Protein AF-A0A3Q0EI19-F1 (afdb_monomer_lite)

Radius of gyration: 18.96 Å; chains: 1; bounding box: 52×61×50 Å

Sequence (166 aa):
MYGWNWVEHGTPNRDVTLVGSPSPSFEDNQLFFIGSNGKVYLRYKDKKSWKWKDCGFPHVGNKLVEAHSKGGFQEEKVDCTDKDSASYLKKGQTNFADLNIRCDSKVASTRPIQFSKGSVIFQLRDGRLAEMQLIEKREWVWSQIIGTPASLCSENYWSTEPYKLS

Secondary structure (DSSP, 8-state):
---PPP-----SSTT--EESPPPPPBTTTEEEEEETTS-EEEEEEETTEEEEEEEES---------------------B-B---S---------SSGGGSTT---SBPSSPPEEEETTEEEEEBTTS-EEEEEEETTTEEEEEEEE--TT-S--S-S---PPP---

Organism: Vigna radiata var. radiata (NCBI:txid3916)

pLDDT: mean 71.45, std 21.64, range [29.45, 94.31]

Structure (mmCIF, N/CA/C/O backbone):
data_AF-A0A3Q0EI19-F1
#
_entry.id   AF-A0A3Q0EI19-F1
#
loop_
_atom_site.group_PDB
_atom_site.id
_atom_site.type_symbol
_atom_site.label_atom_id
_atom_site.label_alt_id
_atom_site.label_comp_id
_atom_site.label_asym_id
_atom_site.label_entity_id
_atom_site.label_seq_id
_atom_site.pdbx_PDB_ins_code
_atom_site.Cartn_x
_atom_site.Cartn_y
_atom_site.Cartn_z
_atom_site.occupancy
_atom_site.B_iso_or_equiv
_atom_site.auth_seq_id
_atom_site.auth_comp_id
_atom_site.auth_asym_id
_atom_site.auth_atom_id
_atom_site.pdbx_PDB_model_num
ATOM 1 N N . MET A 1 1 ? -10.897 -26.293 23.875 1.00 50.44 1 MET A N 1
ATOM 2 C CA . MET A 1 1 ? -9.905 -25.798 22.896 1.00 50.44 1 MET A CA 1
ATOM 3 C C . MET A 1 1 ? -10.467 -24.544 22.257 1.00 50.44 1 MET A C 1
ATOM 5 O O . MET A 1 1 ? -11.469 -24.641 21.564 1.00 50.44 1 MET A O 1
ATOM 9 N N . TYR A 1 2 ? -9.879 -23.380 22.527 1.00 74.75 2 TYR A N 1
ATOM 10 C CA . TYR A 1 2 ? -10.168 -22.168 21.759 1.00 74.75 2 TYR A CA 1
ATOM 11 C C . TYR A 1 2 ? -9.202 -22.153 20.573 1.00 74.75 2 TYR A C 1
ATOM 13 O O . TYR A 1 2 ? -7.990 -22.131 20.773 1.00 74.75 2 TYR A O 1
ATOM 21 N N . GLY A 1 3 ? -9.736 -22.291 19.360 1.00 84.94 3 GLY A N 1
ATOM 22 C CA . GLY A 1 3 ? -8.971 -22.289 18.114 1.00 84.94 3 GLY A CA 1
ATOM 23 C C . GLY A 1 3 ? -9.163 -20.987 17.342 1.00 84.94 3 GLY A C 1
ATOM 24 O O . GLY A 1 3 ? -10.126 -20.254 17.569 1.00 84.94 3 GLY A O 1
ATOM 25 N N . TRP A 1 4 ? -8.250 -20.710 16.415 1.00 87.19 4 TRP A N 1
ATOM 26 C CA . TRP A 1 4 ? -8.406 -19.615 15.463 1.00 87.19 4 TRP A CA 1
ATOM 27 C C . TRP A 1 4 ? -9.390 -20.018 14.367 1.00 87.19 4 TRP A C 1
ATOM 29 O O . TRP A 1 4 ? -9.228 -21.067 13.746 1.00 87.19 4 TRP A O 1
ATOM 39 N N . ASN A 1 5 ? -10.391 -19.173 14.120 1.00 86.00 5 ASN A N 1
ATOM 40 C CA . ASN A 1 5 ? -11.290 -19.315 12.981 1.00 86.00 5 ASN A CA 1
ATOM 41 C C . ASN A 1 5 ? -10.907 -18.290 11.919 1.00 86.00 5 ASN A C 1
ATOM 43 O O . ASN A 1 5 ? -10.835 -17.093 12.202 1.00 86.00 5 ASN A O 1
ATOM 47 N N . TRP A 1 6 ? -10.679 -18.767 10.700 1.00 84.44 6 TRP A N 1
ATOM 48 C CA . TRP A 1 6 ? -10.496 -17.901 9.545 1.00 84.44 6 TRP A CA 1
ATOM 49 C C . TRP A 1 6 ? -11.854 -17.388 9.076 1.00 84.44 6 TRP A C 1
ATOM 51 O O . TRP A 1 6 ? -12.809 -18.154 8.965 1.00 84.44 6 TRP A O 1
ATOM 61 N N . VAL A 1 7 ? -11.933 -16.088 8.808 1.00 81.56 7 VAL A N 1
ATOM 62 C CA . VAL A 1 7 ? -13.140 -15.434 8.302 1.00 81.56 7 VAL A CA 1
ATOM 63 C C . VAL A 1 7 ? -12.803 -14.778 6.973 1.00 81.56 7 VAL A C 1
ATOM 65 O O . VAL A 1 7 ? -11.828 -14.034 6.866 1.00 81.56 7 VAL A O 1
ATOM 68 N N . GLU A 1 8 ? -13.605 -15.059 5.950 1.00 82.75 8 GLU A N 1
ATOM 69 C CA . GLU A 1 8 ? -13.472 -14.406 4.655 1.00 82.75 8 GLU A CA 1
ATOM 70 C C . GLU A 1 8 ? -13.957 -12.951 4.751 1.00 82.75 8 GLU A C 1
ATOM 72 O O . GLU A 1 8 ? -15.084 -12.674 5.159 1.00 82.75 8 GLU A O 1
ATOM 77 N N . HIS A 1 9 ? -13.094 -12.004 4.378 1.00 77.06 9 HIS A N 1
ATOM 78 C CA . HIS A 1 9 ? -13.369 -10.563 4.470 1.00 77.06 9 HIS A CA 1
ATOM 79 C C . HIS A 1 9 ? -13.664 -9.895 3.112 1.00 77.06 9 HIS A C 1
ATOM 81 O O . HIS A 1 9 ? -13.745 -8.658 3.045 1.00 77.06 9 HIS A O 1
ATOM 87 N N . GLY A 1 10 ? -13.851 -10.710 2.066 1.00 82.94 10 GLY A N 1
ATOM 88 C CA . GLY A 1 10 ? -14.165 -10.305 0.694 1.00 82.94 10 GLY A CA 1
ATOM 89 C C . GLY A 1 10 ? -13.010 -9.626 -0.048 1.00 82.94 10 GLY A C 1
ATOM 90 O O . GLY A 1 10 ? -11.896 -9.513 0.464 1.00 82.94 10 GLY A O 1
ATOM 91 N N . THR A 1 11 ? -13.304 -9.131 -1.250 1.00 84.50 11 THR A N 1
ATOM 92 C CA . THR A 1 11 ? -12.387 -8.360 -2.103 1.00 84.50 11 THR A CA 1
ATOM 93 C C . THR A 1 11 ? -12.963 -6.967 -2.382 1.00 84.50 11 THR A C 1
ATOM 95 O O . THR A 1 11 ? -14.178 -6.781 -2.290 1.00 84.50 11 THR A O 1
ATOM 98 N N . PRO A 1 12 ? -12.128 -5.966 -2.716 1.00 85.12 12 PRO A N 1
ATOM 99 C CA . PRO A 1 12 ? -12.616 -4.624 -3.038 1.00 85.12 12 PRO A CA 1
ATOM 100 C C . PRO A 1 12 ? -13.400 -4.561 -4.357 1.00 85.12 12 PRO A C 1
ATOM 102 O O . PRO A 1 12 ? -14.239 -3.686 -4.536 1.00 85.12 12 PRO A O 1
ATOM 105 N N . ASN A 1 13 ? -13.123 -5.467 -5.297 1.00 83.12 13 ASN A N 1
ATOM 106 C CA . ASN A 1 13 ? -13.842 -5.609 -6.560 1.00 83.12 13 ASN A CA 1
ATOM 107 C C . ASN A 1 13 ? -13.796 -7.089 -6.988 1.00 83.12 13 ASN A C 1
ATOM 109 O O . ASN A 1 13 ? -12.819 -7.783 -6.696 1.00 83.12 13 ASN A O 1
ATOM 113 N N . ARG A 1 14 ? -14.843 -7.581 -7.664 1.00 82.38 14 ARG A N 1
ATOM 114 C CA . ARG A 1 14 ? -14.948 -8.976 -8.126 1.00 82.38 14 ARG A CA 1
ATOM 115 C C . ARG A 1 14 ? -13.848 -9.365 -9.118 1.00 82.38 14 ARG A C 1
ATOM 117 O O . ARG A 1 14 ? -13.370 -10.490 -9.052 1.00 82.38 14 ARG A O 1
ATOM 124 N N . ASP A 1 15 ? -13.403 -8.432 -9.957 1.00 88.50 15 ASP A N 1
ATOM 125 C CA . ASP A 1 15 ? -12.412 -8.700 -11.013 1.00 88.50 15 ASP A CA 1
ATOM 126 C C . ASP A 1 15 ? -10.970 -8.361 -10.590 1.00 88.50 15 ASP A C 1
ATOM 128 O O . ASP A 1 15 ? -10.053 -8.323 -11.413 1.00 88.50 15 ASP A O 1
ATOM 132 N N . VAL A 1 16 ? -10.752 -8.075 -9.301 1.00 88.25 16 VAL A N 1
ATOM 133 C CA . VAL A 1 16 ? -9.454 -7.648 -8.770 1.00 88.25 16 VAL A CA 1
ATOM 134 C C . VAL A 1 16 ? -8.989 -8.608 -7.688 1.00 88.25 16 VAL A C 1
ATOM 136 O O . VAL A 1 16 ? -9.605 -8.732 -6.630 1.00 88.25 16 VAL A O 1
ATOM 139 N N . THR A 1 17 ? -7.841 -9.236 -7.926 1.00 91.25 17 THR A N 1
ATOM 140 C CA . THR A 1 17 ? -7.122 -9.996 -6.903 1.00 91.25 17 THR A CA 1
ATOM 141 C C . THR A 1 17 ? -6.176 -9.073 -6.149 1.00 91.25 17 THR A C 1
ATOM 143 O O . THR A 1 17 ? -5.582 -8.163 -6.730 1.00 91.25 17 THR A O 1
ATOM 146 N N . LEU A 1 18 ? -6.043 -9.283 -4.841 1.00 91.44 18 LEU A N 1
ATOM 147 C CA . LEU A 1 18 ? -5.064 -8.560 -4.033 1.00 91.44 18 LEU A CA 1
ATOM 148 C C . LEU A 1 18 ? -3.683 -9.172 -4.277 1.00 91.44 18 LEU A C 1
ATOM 150 O O . LEU A 1 18 ? -3.529 -10.392 -4.237 1.00 91.44 18 LEU A O 1
ATOM 154 N N . VAL A 1 19 ? -2.695 -8.328 -4.552 1.00 91.62 19 VAL A N 1
ATOM 155 C CA . VAL A 1 19 ? -1.322 -8.728 -4.858 1.00 91.62 19 VAL A CA 1
ATOM 156 C C . VAL A 1 19 ? -0.359 -8.143 -3.834 1.00 91.62 19 VAL A C 1
ATOM 158 O O . VAL A 1 19 ? -0.504 -7.001 -3.396 1.00 91.62 19 VAL A O 1
ATOM 161 N N . GLY A 1 20 ? 0.647 -8.935 -3.472 1.00 85.81 20 GLY A N 1
ATOM 162 C CA . GLY A 1 20 ? 1.623 -8.563 -2.454 1.00 85.81 20 GLY A CA 1
ATOM 163 C C . GLY A 1 20 ? 1.074 -8.634 -1.027 1.00 85.81 20 GLY A C 1
ATOM 164 O O . GLY A 1 20 ? -0.060 -9.042 -0.773 1.00 85.81 20 GLY A O 1
ATOM 165 N N . SER A 1 21 ? 1.924 -8.261 -0.076 1.00 88.44 21 SER A N 1
ATOM 166 C CA . SER A 1 21 ? 1.563 -8.241 1.341 1.00 88.44 21 SER A CA 1
ATOM 167 C C . SER A 1 21 ? 0.800 -6.961 1.697 1.00 88.44 21 SER A C 1
ATOM 169 O O . SER A 1 21 ? 1.130 -5.897 1.163 1.00 88.44 21 SER A O 1
ATOM 171 N N . PRO A 1 22 ? -0.155 -7.017 2.644 1.00 88.94 22 PRO A N 1
ATOM 172 C CA . PRO A 1 22 ? -0.804 -5.816 3.152 1.00 88.94 22 PRO A CA 1
ATOM 173 C C . PRO A 1 22 ? 0.192 -4.862 3.818 1.00 88.94 22 PRO A C 1
ATOM 175 O O . PRO A 1 22 ? 1.272 -5.254 4.292 1.00 88.94 22 PRO A O 1
ATOM 178 N N . SER A 1 23 ? -0.204 -3.595 3.911 1.00 89.06 23 SER A N 1
ATOM 179 C CA . SER A 1 23 ? 0.486 -2.639 4.774 1.00 89.06 23 SER A CA 1
ATOM 180 C C . SER A 1 23 ? 0.420 -3.073 6.246 1.00 89.06 23 SER A C 1
ATOM 182 O O . SER A 1 23 ? -0.436 -3.875 6.629 1.00 89.06 23 SER A O 1
ATOM 184 N N . PRO A 1 24 ? 1.283 -2.520 7.113 1.00 88.12 24 PRO A N 1
ATOM 185 C CA . PRO A 1 24 ? 0.982 -2.456 8.541 1.00 88.12 24 PRO A CA 1
ATOM 186 C C . PRO A 1 24 ? -0.407 -1.845 8.795 1.00 88.12 24 PRO A C 1
ATOM 188 O O . PRO A 1 24 ? -0.922 -1.097 7.956 1.00 88.12 24 PRO A O 1
ATOM 191 N N . SER A 1 25 ? -1.012 -2.162 9.940 1.00 88.44 25 SER A N 1
ATOM 192 C CA . SER A 1 25 ? -2.292 -1.569 10.322 1.00 88.44 25 SER A CA 1
ATOM 193 C C . SER A 1 25 ? -2.124 -0.118 10.757 1.00 88.44 25 SER A C 1
ATOM 195 O O . SER A 1 25 ? -1.289 0.192 11.605 1.00 88.44 25 SER A O 1
ATOM 197 N N . PHE A 1 26 ? -2.976 0.756 10.233 1.00 86.06 26 PHE A N 1
ATOM 198 C CA . PHE A 1 26 ? -3.112 2.138 10.679 1.00 86.06 26 PHE A CA 1
ATOM 199 C C . PHE A 1 26 ? -4.312 2.250 11.622 1.00 86.06 26 PHE A C 1
ATOM 201 O O . PHE A 1 26 ? -5.387 1.713 11.343 1.00 86.06 26 PHE A O 1
ATOM 208 N N . GLU A 1 27 ? -4.114 2.921 12.761 1.00 84.06 27 GLU A N 1
ATOM 209 C CA . GLU A 1 27 ? -5.134 3.103 13.812 1.00 84.06 27 GLU A CA 1
ATOM 210 C C . GLU A 1 27 ? -5.856 1.799 14.221 1.00 84.06 27 GLU A C 1
ATOM 212 O O . GLU A 1 27 ? -7.051 1.812 14.525 1.00 84.06 27 GLU A O 1
ATOM 217 N N . ASP A 1 28 ? -5.151 0.662 14.144 1.00 82.88 28 ASP A N 1
ATOM 218 C CA . ASP A 1 28 ? -5.637 -0.698 14.431 1.00 82.88 28 ASP A CA 1
ATOM 219 C C . ASP A 1 28 ? -6.915 -1.117 13.683 1.00 82.88 28 ASP A C 1
ATOM 221 O O . ASP A 1 28 ? -7.594 -2.078 14.054 1.00 82.88 28 ASP A O 1
ATOM 225 N N . ASN A 1 29 ? -7.270 -0.401 12.614 1.00 88.75 29 ASN A N 1
ATOM 226 C CA . ASN A 1 29 ? -8.510 -0.650 11.887 1.00 88.75 29 ASN A CA 1
ATOM 227 C C . ASN A 1 29 ? -8.429 -0.420 10.378 1.00 88.75 29 ASN A C 1
ATOM 229 O O . ASN A 1 29 ? -9.426 -0.645 9.697 1.00 88.75 29 ASN A O 1
ATOM 233 N N . GLN A 1 30 ? -7.274 -0.001 9.861 1.00 91.50 30 GLN A N 1
ATOM 234 C CA . GLN A 1 30 ? -7.077 0.354 8.460 1.00 91.50 30 GLN A CA 1
ATOM 235 C C . GLN A 1 30 ? -5.886 -0.407 7.871 1.00 91.50 30 GLN A C 1
ATOM 237 O O . GLN A 1 30 ? -4.834 -0.492 8.498 1.00 91.50 30 GLN A O 1
ATOM 242 N N . LEU A 1 31 ? -6.038 -0.955 6.669 1.00 92.12 31 LEU A N 1
ATOM 243 C CA . LEU A 1 31 ? -5.000 -1.691 5.946 1.00 92.12 31 LEU A CA 1
ATOM 244 C C . LEU A 1 31 ? -5.042 -1.317 4.467 1.00 92.12 31 LEU A C 1
ATOM 246 O O . LEU A 1 31 ? -6.115 -1.296 3.862 1.00 92.12 31 LEU A O 1
ATOM 250 N N . PHE A 1 32 ? -3.877 -1.100 3.868 1.00 93.75 32 PHE A N 1
ATOM 251 C CA . PHE A 1 32 ? -3.745 -0.901 2.431 1.00 93.75 32 PHE A CA 1
ATOM 252 C C . PHE A 1 32 ? -3.388 -2.194 1.721 1.00 93.75 32 PHE A C 1
ATOM 254 O O . PHE A 1 32 ? -2.539 -2.967 2.171 1.00 93.75 32 PHE A O 1
ATOM 261 N N . PHE A 1 33 ? -4.017 -2.373 0.567 1.00 93.62 33 PHE A N 1
ATOM 262 C CA . PHE A 1 33 ? -3.780 -3.467 -0.354 1.00 93.62 33 PHE A CA 1
ATOM 263 C C . PHE A 1 33 ? -3.583 -2.928 -1.764 1.00 93.62 33 PHE A C 1
ATOM 265 O O . PHE A 1 33 ? -4.104 -1.872 -2.119 1.00 93.62 33 PHE A O 1
ATOM 272 N N . ILE A 1 34 ? -2.861 -3.688 -2.579 1.00 94.31 34 ILE A N 1
ATOM 273 C CA . ILE A 1 34 ? -2.670 -3.386 -3.995 1.00 94.31 34 ILE A CA 1
ATOM 274 C C . ILE A 1 34 ? -3.449 -4.421 -4.791 1.00 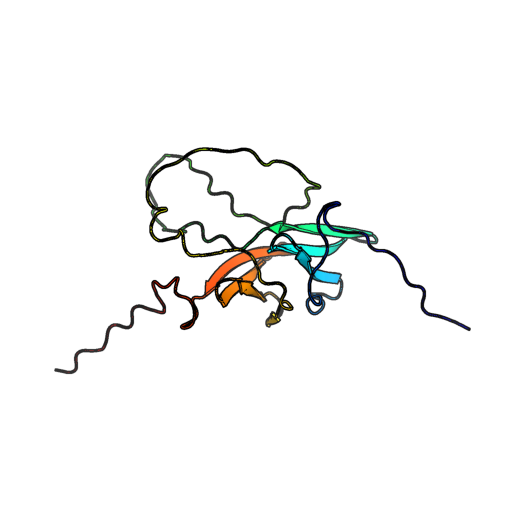94.31 34 ILE A C 1
ATOM 276 O O . ILE A 1 34 ? -3.373 -5.613 -4.508 1.00 94.31 34 ILE A O 1
ATOM 280 N N . GLY A 1 35 ? -4.235 -3.971 -5.762 1.00 93.31 35 GLY A N 1
ATOM 281 C CA . GLY A 1 35 ? -4.914 -4.872 -6.686 1.00 93.31 35 GLY A CA 1
ATOM 282 C C . GLY A 1 35 ? -4.024 -5.276 -7.853 1.00 93.31 35 GLY A C 1
ATOM 283 O O . GLY A 1 35 ? -3.104 -4.555 -8.236 1.00 93.31 35 GLY A O 1
ATOM 284 N N . SER A 1 36 ? -4.356 -6.386 -8.504 1.00 92.25 36 SER A N 1
ATOM 285 C CA . SER A 1 36 ? -3.734 -6.830 -9.759 1.00 92.25 36 SER A CA 1
ATOM 286 C C . SER A 1 36 ? -3.787 -5.774 -10.873 1.00 92.25 36 SER A C 1
ATOM 288 O O . SER A 1 36 ? -2.926 -5.744 -11.754 1.00 92.25 36 SER A O 1
ATOM 290 N N . ASN A 1 37 ? -4.751 -4.852 -10.801 1.00 90.44 37 ASN A N 1
ATOM 291 C CA . ASN A 1 37 ? -4.880 -3.706 -11.698 1.00 90.44 37 ASN A CA 1
ATOM 292 C C . ASN A 1 37 ? -3.949 -2.518 -11.372 1.00 90.44 37 ASN A C 1
ATOM 294 O O . ASN A 1 37 ? -3.955 -1.533 -12.109 1.00 90.44 37 ASN A O 1
ATOM 298 N N . GLY A 1 38 ? -3.140 -2.606 -10.311 1.00 90.50 38 GLY A N 1
ATOM 299 C CA . GLY A 1 38 ? -2.190 -1.569 -9.897 1.00 90.50 38 GLY A CA 1
ATOM 300 C C . GLY A 1 38 ? -2.811 -0.399 -9.128 1.00 90.50 38 GLY A C 1
ATOM 301 O O . GLY A 1 38 ? -2.139 0.612 -8.934 1.00 90.50 38 GLY A O 1
ATOM 302 N N . LYS A 1 39 ? -4.077 -0.514 -8.708 1.00 92.69 39 LYS A N 1
ATOM 303 C CA . LYS A 1 39 ? -4.734 0.448 -7.813 1.00 92.69 39 LYS A CA 1
ATOM 304 C C . LYS A 1 39 ? -4.504 0.092 -6.347 1.00 92.69 39 LYS A C 1
ATOM 306 O O . LYS A 1 39 ? -4.322 -1.080 -6.007 1.00 92.69 39 LYS A O 1
ATOM 311 N N . VAL A 1 40 ? -4.585 1.100 -5.489 1.00 93.50 40 VAL A N 1
ATOM 312 C CA . VAL A 1 40 ? -4.593 0.963 -4.035 1.00 93.50 40 VAL A CA 1
ATOM 313 C C . VAL A 1 40 ? -6.023 0.862 -3.535 1.00 93.50 40 VAL A C 1
ATOM 315 O O . VAL A 1 40 ? -6.897 1.626 -3.939 1.00 93.50 40 VAL A O 1
ATOM 318 N N . TYR A 1 41 ? -6.238 -0.062 -2.608 1.00 93.81 41 TYR A N 1
ATOM 319 C CA . TYR A 1 41 ? -7.497 -0.235 -1.904 1.00 93.81 41 TYR A CA 1
ATOM 320 C C . TYR A 1 41 ? -7.269 -0.132 -0.406 1.00 93.81 41 TYR A C 1
ATOM 322 O O . TYR A 1 41 ? -6.316 -0.698 0.135 1.00 93.81 41 TYR A O 1
ATOM 330 N N . LEU A 1 42 ? -8.179 0.559 0.268 1.00 93.31 42 LEU A N 1
ATOM 331 C CA . LEU A 1 42 ? -8.198 0.679 1.716 1.00 93.31 42 LEU A CA 1
ATOM 332 C C . LEU A 1 42 ? -9.254 -0.266 2.288 1.00 93.31 42 LEU A C 1
ATOM 334 O O . LEU A 1 42 ? -10.447 -0.139 2.014 1.00 93.31 42 LEU A O 1
ATOM 338 N N . ARG A 1 43 ? -8.813 -1.204 3.122 1.00 92.69 43 ARG A N 1
ATOM 339 C CA . ARG A 1 43 ? -9.671 -1.972 4.021 1.00 92.69 43 ARG A CA 1
ATOM 340 C C . ARG A 1 43 ? -9.784 -1.202 5.325 1.00 92.69 43 ARG A C 1
ATOM 342 O O . ARG A 1 43 ? -8.767 -0.980 5.972 1.00 92.69 43 ARG A O 1
ATOM 349 N N . TYR A 1 44 ? -10.989 -0.852 5.748 1.00 91.56 44 TYR A N 1
ATOM 350 C CA . TYR A 1 44 ? -11.186 -0.155 7.016 1.00 91.56 44 TYR A CA 1
ATOM 351 C C . TYR A 1 44 ? -12.366 -0.721 7.805 1.00 91.56 44 TYR A C 1
ATOM 353 O O . TYR A 1 44 ? -13.291 -1.310 7.235 1.00 91.56 44 TYR A O 1
ATOM 361 N N . LYS A 1 45 ? -12.334 -0.584 9.130 1.00 89.69 45 LYS A N 1
ATOM 362 C CA . LYS A 1 45 ? -13.434 -1.009 10.000 1.00 89.69 45 LYS A CA 1
ATOM 363 C C . LYS A 1 45 ? -14.360 0.172 10.273 1.00 89.69 45 LYS A C 1
ATOM 365 O O . LYS A 1 45 ? -14.012 1.085 11.015 1.00 89.69 45 LYS A O 1
ATOM 370 N N . ASP A 1 46 ? -15.568 0.123 9.723 1.00 86.44 46 ASP A N 1
ATOM 371 C CA . ASP A 1 46 ? -16.634 1.067 10.052 1.00 86.44 46 ASP A CA 1
ATOM 372 C C . ASP A 1 46 ? -17.527 0.476 11.144 1.00 86.44 46 ASP A C 1
ATOM 374 O O . ASP A 1 46 ? -18.287 -0.471 10.914 1.00 86.44 46 ASP A O 1
ATOM 378 N N . LYS A 1 47 ? -17.421 1.023 12.359 1.00 85.75 47 LYS A N 1
ATOM 379 C CA . LYS A 1 47 ? -18.111 0.544 13.568 1.00 85.75 47 LYS A CA 1
ATOM 380 C C . LYS A 1 47 ? -17.827 -0.944 13.837 1.00 85.75 47 LYS A C 1
ATOM 382 O O . LYS A 1 47 ? -16.866 -1.286 14.523 1.00 85.75 47 LYS A O 1
ATOM 387 N N . LYS A 1 48 ? -18.661 -1.840 13.303 1.00 84.81 48 LYS A N 1
ATOM 388 C CA . LYS A 1 48 ? -18.568 -3.301 13.465 1.00 84.81 48 LYS A CA 1
ATOM 389 C C . LYS A 1 48 ? -18.338 -4.049 12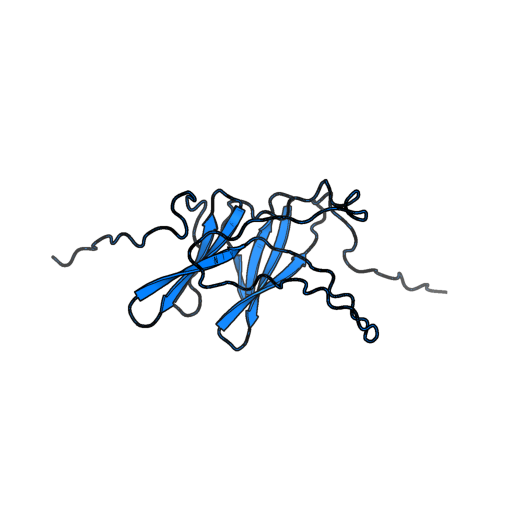.153 1.00 84.81 48 LYS A C 1
ATOM 391 O O . LYS A 1 48 ? -18.107 -5.253 12.193 1.00 84.81 48 LYS A O 1
ATOM 396 N N . SER A 1 49 ? -18.367 -3.354 11.021 1.00 86.19 49 SER A N 1
ATOM 397 C CA . SER A 1 49 ? -18.306 -3.966 9.703 1.00 86.19 49 SER A CA 1
ATOM 398 C C . SER A 1 49 ? -17.074 -3.495 8.966 1.00 86.19 49 SER A C 1
ATOM 400 O O . SER A 1 49 ? -16.776 -2.310 8.851 1.00 86.19 49 SER A O 1
ATOM 402 N N . TRP A 1 50 ? -16.345 -4.460 8.448 1.00 88.06 50 TRP A N 1
ATOM 403 C CA . TRP A 1 50 ? -15.199 -4.208 7.616 1.00 88.06 50 TRP A CA 1
ATOM 404 C C . TRP A 1 50 ? -15.683 -3.757 6.219 1.00 88.06 50 TRP A C 1
ATOM 406 O O . TRP A 1 50 ? -16.320 -4.537 5.515 1.00 88.06 50 TRP A O 1
ATOM 416 N N . LYS A 1 51 ? -15.288 -2.558 5.755 1.00 91.31 51 LYS A N 1
ATOM 417 C CA . LYS A 1 51 ? -15.547 -1.999 4.404 1.00 91.31 51 LYS A CA 1
ATOM 418 C C . LYS A 1 51 ? -14.301 -1.738 3.531 1.00 91.31 51 LYS A C 1
ATOM 420 O O . LYS A 1 51 ? -13.181 -1.663 4.037 1.00 91.31 51 LYS A O 1
ATOM 425 N N . TRP A 1 52 ? -14.504 -1.641 2.221 1.00 91.19 52 TRP A N 1
ATOM 426 C CA . TRP A 1 52 ? -13.458 -1.367 1.233 1.00 91.19 52 TRP A CA 1
ATOM 427 C C . TRP A 1 52 ? -13.635 0.029 0.622 1.00 91.19 52 TRP A C 1
ATOM 429 O O . TRP A 1 52 ? -14.758 0.504 0.502 1.00 91.19 52 TRP A O 1
ATOM 439 N N . LYS A 1 53 ? -12.525 0.661 0.237 1.00 91.00 53 LYS A N 1
ATOM 440 C CA . LYS A 1 53 ? -12.449 1.930 -0.503 1.00 91.00 53 LYS A CA 1
ATOM 441 C C . LYS A 1 53 ? -11.471 1.779 -1.666 1.00 91.00 53 LYS A C 1
ATOM 443 O O . LYS A 1 53 ? -10.400 1.200 -1.472 1.00 91.00 53 LYS A O 1
ATOM 448 N N . ASP A 1 54 ? -11.817 2.302 -2.842 1.00 92.00 54 ASP A N 1
ATOM 449 C CA . ASP A 1 54 ? -10.892 2.426 -3.981 1.00 92.00 54 ASP A CA 1
ATOM 450 C C . ASP A 1 54 ? -10.175 3.779 -3.882 1.00 92.00 54 ASP A C 1
ATOM 452 O O . ASP A 1 54 ? -10.808 4.833 -3.923 1.00 92.00 54 ASP A O 1
ATOM 456 N N . CYS A 1 55 ? -8.853 3.741 -3.722 1.00 90.38 55 CYS A N 1
ATOM 457 C CA . CYS A 1 55 ? -7.990 4.922 -3.689 1.00 90.38 55 CYS A CA 1
ATOM 458 C C . CYS A 1 55 ? -7.338 5.197 -5.053 1.00 90.38 55 CYS A C 1
ATOM 460 O O . CYS A 1 55 ? -6.587 6.157 -5.205 1.00 90.38 55 CYS A O 1
ATOM 462 N N . GLY A 1 56 ? -7.588 4.356 -6.058 1.00 90.25 56 GLY A N 1
ATOM 463 C CA . GLY A 1 56 ? -7.041 4.501 -7.396 1.00 90.25 56 GLY A CA 1
ATOM 464 C C . GLY A 1 56 ? -5.523 4.337 -7.441 1.00 90.25 56 GLY A C 1
ATOM 465 O O . GLY A 1 56 ? -4.916 3.628 -6.641 1.00 90.25 56 GLY A O 1
ATOM 466 N N . PHE A 1 57 ? -4.908 4.974 -8.428 1.00 88.00 57 PHE A N 1
ATOM 467 C CA . PHE A 1 57 ? -3.460 5.089 -8.555 1.00 88.00 57 PHE A CA 1
ATOM 468 C C . PHE A 1 57 ? -3.049 6.544 -8.290 1.00 88.00 57 PHE A C 1
ATOM 470 O O . PHE A 1 57 ? -3.873 7.455 -8.446 1.00 88.00 57 PHE A O 1
ATOM 477 N N . PRO A 1 58 ? -1.791 6.787 -7.901 1.00 83.62 58 PRO A N 1
ATOM 478 C CA . PRO A 1 58 ? -1.302 8.139 -7.711 1.00 83.62 58 PRO A CA 1
ATOM 479 C C . PRO A 1 58 ? -1.408 8.938 -9.007 1.00 83.62 58 PRO A C 1
ATOM 481 O O . PRO A 1 58 ? -0.942 8.521 -10.067 1.00 83.62 58 PRO A O 1
ATOM 484 N N . HIS A 1 59 ? -2.026 10.108 -8.910 1.00 71.44 59 HIS A N 1
ATOM 485 C CA . HIS A 1 59 ? -2.129 11.084 -9.982 1.00 71.44 59 HIS A CA 1
ATOM 486 C C . HIS A 1 59 ? -1.594 12.408 -9.439 1.00 71.44 59 HIS A C 1
ATOM 488 O O . HIS A 1 59 ? -1.979 12.843 -8.356 1.00 71.44 59 HIS A O 1
ATOM 494 N N . VAL A 1 60 ? -0.689 13.043 -10.178 1.00 56.09 60 VAL A N 1
ATOM 495 C CA . VAL A 1 60 ? -0.346 14.446 -9.945 1.00 56.09 60 VAL A CA 1
ATOM 496 C C . VAL A 1 60 ? -1.159 15.226 -10.967 1.00 56.09 60 VAL A C 1
ATOM 498 O O . VAL A 1 60 ? -0.758 15.338 -12.121 1.00 56.09 60 VAL A O 1
ATOM 501 N N . GLY A 1 61 ? -2.344 15.693 -10.567 1.00 47.91 61 GLY A N 1
ATOM 502 C CA . GLY A 1 61 ? -2.914 16.872 -11.216 1.00 47.91 61 GLY A CA 1
ATOM 503 C C . GLY A 1 61 ? -1.958 18.019 -10.918 1.00 47.91 61 GLY A C 1
ATOM 504 O O . GLY A 1 61 ? -1.520 18.162 -9.769 1.00 47.91 61 GLY A O 1
ATOM 505 N N . ASN A 1 62 ? -1.536 18.768 -11.931 1.00 37.62 62 ASN A N 1
ATOM 506 C CA . ASN A 1 62 ? -0.656 19.903 -11.700 1.00 37.62 62 ASN A CA 1
ATOM 507 C C . ASN A 1 62 ? -1.421 20.914 -10.841 1.00 37.62 62 ASN A C 1
ATOM 509 O O . ASN A 1 62 ? -2.184 21.724 -11.354 1.00 37.62 62 ASN A O 1
ATOM 513 N N . LYS A 1 63 ? -1.168 20.927 -9.529 1.00 37.19 63 LYS A N 1
ATOM 514 C CA . LYS A 1 63 ? -1.497 22.057 -8.656 1.00 37.19 63 LYS A CA 1
ATOM 515 C C . LYS A 1 63 ? -0.556 23.225 -8.982 1.00 37.19 63 LYS A C 1
ATOM 517 O O . LYS A 1 63 ? 0.229 23.666 -8.148 1.00 37.19 63 LYS A O 1
ATOM 522 N N . LEU A 1 64 ? -0.613 23.721 -10.216 1.00 33.66 64 LEU A N 1
ATOM 523 C CA . LEU A 1 64 ? -0.090 25.034 -10.546 1.00 33.66 64 LEU A CA 1
ATOM 524 C C . LEU A 1 64 ? -1.090 26.032 -9.973 1.00 33.66 64 LEU A C 1
ATOM 526 O O . LEU A 1 64 ? -2.204 26.206 -10.460 1.00 33.66 64 LEU A O 1
ATOM 530 N N . VAL A 1 65 ? -0.709 26.597 -8.834 1.00 38.69 65 VAL A N 1
ATOM 531 C CA . VAL A 1 65 ? -1.379 27.744 -8.244 1.00 38.69 65 VAL A CA 1
ATOM 532 C C . VAL A 1 65 ? -1.317 28.868 -9.266 1.00 38.69 65 VAL A C 1
ATOM 534 O O . VAL A 1 65 ? -0.254 29.440 -9.446 1.00 38.69 65 VAL A O 1
ATOM 537 N N . GLU A 1 66 ? -2.444 29.225 -9.871 1.00 32.19 66 GLU A N 1
ATOM 538 C CA . GLU A 1 66 ? -2.676 30.599 -10.300 1.00 32.19 66 GLU A CA 1
ATOM 539 C C . GLU A 1 66 ? -4.117 30.995 -9.979 1.00 32.19 66 GLU A C 1
ATOM 541 O O . GLU A 1 66 ? -5.103 30.515 -10.543 1.00 32.19 66 GLU A O 1
ATOM 546 N N . ALA A 1 67 ? -4.220 31.882 -8.990 1.00 40.19 67 ALA A N 1
ATOM 547 C CA . ALA A 1 67 ? -5.358 32.758 -8.845 1.00 40.19 67 ALA A CA 1
ATOM 548 C C . ALA A 1 67 ? -5.574 33.500 -10.175 1.00 40.19 67 ALA A C 1
ATOM 550 O O . ALA A 1 67 ? -4.621 33.973 -10.782 1.00 40.19 67 ALA A O 1
ATOM 551 N N . HIS A 1 68 ? -6.843 33.644 -10.560 1.00 38.41 68 HIS A N 1
ATOM 552 C CA . HIS A 1 68 ? -7.334 34.390 -11.725 1.00 38.41 68 HIS A CA 1
ATOM 553 C C . HIS A 1 68 ? -7.310 33.666 -13.082 1.00 38.41 68 HIS A C 1
ATOM 555 O O . HIS A 1 68 ? -6.612 34.064 -14.000 1.00 38.41 68 HIS A O 1
ATOM 561 N N . SER A 1 69 ? -8.263 32.758 -13.299 1.00 33.66 69 SER A N 1
ATOM 562 C CA . SER A 1 69 ? -9.204 32.939 -14.415 1.00 33.66 69 SER A CA 1
ATOM 563 C C . SER A 1 69 ? -10.449 32.077 -14.221 1.00 33.66 69 SER A C 1
ATOM 565 O O . SER A 1 69 ? -10.386 30.912 -13.836 1.00 33.66 69 SER A O 1
ATOM 567 N N . LYS A 1 70 ? -11.614 32.678 -14.455 1.00 36.09 70 LYS A N 1
ATOM 568 C CA . LYS A 1 70 ? -12.915 32.010 -14.428 1.00 36.09 70 LYS A CA 1
ATOM 569 C C . LYS A 1 70 ? -12.990 31.014 -15.592 1.00 36.09 70 LYS A C 1
ATOM 571 O O . LYS A 1 70 ? -13.230 31.417 -16.723 1.00 36.09 70 LYS A O 1
ATOM 576 N N . GLY A 1 71 ? -12.844 29.725 -15.307 1.00 31.16 71 GLY A N 1
ATOM 577 C CA . GLY A 1 71 ? -13.075 28.652 -16.276 1.00 31.16 71 GLY A CA 1
ATOM 578 C C . GLY A 1 71 ? -12.939 27.291 -15.608 1.00 31.16 71 GLY A C 1
ATOM 579 O O . GLY A 1 71 ? -11.836 26.783 -15.461 1.00 31.16 71 GLY A O 1
ATOM 580 N N . GLY A 1 72 ? -14.055 26.740 -15.129 1.00 33.44 72 GLY A N 1
ATOM 581 C CA . GLY A 1 72 ? -14.071 25.520 -14.325 1.00 33.44 72 GLY A CA 1
ATOM 582 C C . GLY A 1 72 ? -13.612 24.286 -15.100 1.00 33.44 72 GLY A C 1
ATOM 583 O O . GLY A 1 72 ? -14.371 23.737 -15.892 1.00 33.44 72 GLY A O 1
ATOM 584 N N . PHE A 1 73 ? -12.41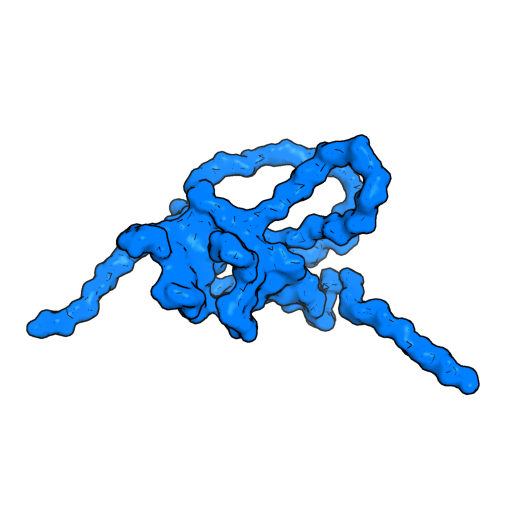0 23.813 -14.786 1.00 29.45 73 PHE A N 1
ATOM 585 C CA . PHE A 1 73 ? -12.015 22.419 -14.937 1.00 29.45 73 PHE A CA 1
ATOM 586 C C . PHE A 1 73 ? -11.888 21.841 -13.528 1.00 29.45 73 PHE A C 1
ATOM 588 O O . PHE A 1 73 ? -11.006 22.226 -12.765 1.00 29.45 73 PHE A O 1
ATOM 595 N N . GLN A 1 74 ? -12.819 20.967 -13.145 1.00 31.47 74 GLN A N 1
ATOM 596 C CA . GLN A 1 74 ? -12.665 20.175 -11.930 1.00 31.47 74 GLN A CA 1
ATOM 597 C C . GLN A 1 74 ? -11.665 19.057 -12.238 1.00 31.47 74 GLN A C 1
ATOM 599 O O . GLN A 1 74 ? -12.040 18.020 -12.778 1.00 31.47 74 GLN A O 1
ATOM 604 N N . GLU A 1 75 ? -10.386 19.283 -11.935 1.00 40.09 75 GLU A N 1
ATOM 605 C CA . GLU A 1 75 ? -9.457 18.177 -11.709 1.00 40.09 75 GLU A CA 1
ATOM 606 C C . GLU A 1 75 ? -9.967 17.396 -10.493 1.00 40.09 75 GLU A C 1
ATOM 608 O O . GLU A 1 75 ? -9.980 17.886 -9.360 1.00 40.09 75 GLU A O 1
ATOM 613 N N . GLU A 1 76 ? -10.475 16.194 -10.752 1.00 40.22 76 GLU A N 1
ATOM 614 C CA . GLU A 1 76 ? -11.008 15.304 -9.732 1.00 40.22 76 GLU A CA 1
ATOM 615 C C . GLU A 1 76 ? -9.835 14.754 -8.916 1.00 40.22 76 GLU A C 1
ATOM 617 O O . GLU A 1 76 ? -9.178 13.789 -9.298 1.00 40.22 76 GLU A O 1
ATOM 622 N N . LYS A 1 77 ? -9.542 15.412 -7.789 1.00 43.62 77 LYS A N 1
ATOM 623 C CA . LYS A 1 77 ? -8.694 14.864 -6.731 1.00 43.62 77 LYS A CA 1
ATOM 624 C C . LYS A 1 77 ? -9.287 13.505 -6.350 1.00 43.62 77 LYS A C 1
ATOM 626 O O . LYS A 1 77 ? -10.331 13.465 -5.701 1.00 43.62 77 LYS A O 1
ATOM 631 N N . VAL A 1 78 ? -8.664 12.411 -6.790 1.00 51.84 78 VAL A N 1
ATOM 632 C CA . VAL A 1 78 ? -9.128 11.050 -6.479 1.00 51.84 78 VAL A CA 1
ATOM 633 C C . VAL A 1 78 ? -8.863 10.795 -5.000 1.00 51.84 78 VAL A C 1
ATOM 635 O O . VAL A 1 78 ? -7.774 10.384 -4.598 1.00 51.84 78 VAL A O 1
ATOM 638 N N . ASP A 1 79 ? -9.852 11.145 -4.189 1.00 61.84 79 ASP A N 1
ATOM 639 C CA . ASP A 1 79 ? -9.973 10.741 -2.798 1.00 61.84 79 ASP A CA 1
ATOM 640 C C . ASP A 1 79 ? -10.296 9.239 -2.729 1.00 61.84 79 ASP A C 1
ATOM 642 O O . ASP A 1 79 ? -10.851 8.666 -3.673 1.00 61.84 79 ASP A O 1
ATOM 646 N N . CYS A 1 80 ? -9.961 8.587 -1.617 1.00 70.25 80 CYS A N 1
ATOM 647 C CA . CYS A 1 80 ? -10.382 7.212 -1.365 1.00 70.25 80 CYS A CA 1
ATOM 648 C C . CYS A 1 80 ? -11.909 7.174 -1.201 1.00 70.25 80 CYS A C 1
ATOM 650 O O . CYS A 1 80 ? -12.444 7.387 -0.108 1.00 70.25 80 CYS A O 1
ATOM 652 N N . THR A 1 81 ? -12.623 6.896 -2.291 1.00 69.38 81 THR A N 1
ATOM 653 C CA . THR A 1 81 ? -14.087 6.946 -2.316 1.00 69.38 81 THR A CA 1
ATOM 654 C C . THR A 1 81 ? -14.707 5.615 -1.896 1.00 69.38 81 THR A C 1
ATOM 656 O O . THR A 1 81 ? -14.222 4.532 -2.222 1.00 69.38 81 THR A O 1
ATOM 659 N N . ASP A 1 82 ? -15.826 5.704 -1.174 1.00 54.09 82 ASP A N 1
ATOM 660 C CA . ASP A 1 82 ? -16.618 4.566 -0.676 1.00 54.09 82 ASP A CA 1
ATOM 661 C C . ASP A 1 82 ? -17.434 3.841 -1.761 1.00 54.09 82 ASP A C 1
ATOM 663 O O . ASP A 1 82 ? -18.310 3.036 -1.448 1.00 54.09 82 ASP A O 1
ATOM 667 N N . LYS A 1 83 ? -17.220 4.140 -3.046 1.00 47.12 83 LYS A N 1
ATOM 668 C CA . LYS A 1 83 ? -18.101 3.630 -4.096 1.00 47.12 83 LYS A CA 1
ATOM 669 C C . LYS A 1 83 ? -17.726 2.214 -4.528 1.00 47.12 83 LYS A C 1
ATOM 671 O O . LYS A 1 83 ? -16.671 1.981 -5.114 1.00 47.12 83 LYS A O 1
ATOM 676 N N . ASP A 1 84 ? -18.681 1.308 -4.342 1.00 38.25 84 ASP A N 1
ATOM 677 C CA . ASP A 1 84 ? -18.807 0.076 -5.111 1.00 38.25 84 ASP A CA 1
ATOM 678 C C . ASP A 1 84 ? -18.932 0.425 -6.607 1.00 38.25 84 ASP A C 1
ATOM 680 O O . ASP A 1 84 ? -19.965 0.912 -7.044 1.00 38.25 84 ASP A O 1
ATOM 684 N N . SER A 1 85 ? -17.851 0.194 -7.357 1.00 45.12 85 SER A N 1
ATOM 685 C CA . SER A 1 85 ? -17.739 -0.023 -8.815 1.00 45.12 85 SER A CA 1
ATOM 686 C C . SER A 1 85 ? -18.520 0.858 -9.825 1.00 45.12 85 SER A C 1
ATOM 688 O O . SER A 1 85 ? -19.723 1.060 -9.762 1.00 45.12 85 SER A O 1
ATOM 690 N N . ALA A 1 86 ? -17.810 1.183 -10.914 1.00 34.34 86 ALA A N 1
ATOM 691 C CA . ALA A 1 86 ? -18.314 1.556 -12.245 1.00 34.34 86 ALA A CA 1
ATOM 692 C C . ALA A 1 86 ? -18.831 2.993 -12.471 1.00 34.34 86 ALA A C 1
ATOM 694 O O . ALA A 1 86 ? -20.018 3.243 -12.651 1.00 34.34 86 ALA A O 1
ATOM 695 N N . SER A 1 87 ? -17.897 3.922 -12.688 1.00 31.75 87 SER A N 1
ATOM 696 C CA . SER A 1 87 ? -18.116 5.009 -13.653 1.00 31.75 87 SER A CA 1
ATOM 697 C C . SER A 1 87 ? -16.834 5.302 -14.430 1.00 31.75 87 SER A C 1
ATOM 699 O O . SER A 1 87 ? -16.138 6.285 -14.199 1.00 31.75 87 SER A O 1
ATOM 701 N N . TYR A 1 88 ? -16.499 4.407 -15.355 1.00 42.12 88 TYR A N 1
ATOM 702 C CA . TYR A 1 88 ? -15.534 4.675 -16.418 1.00 42.12 88 TYR A CA 1
ATOM 703 C C . TYR A 1 88 ? -16.324 5.203 -17.615 1.00 42.12 88 TYR A C 1
ATOM 705 O O . TYR A 1 88 ? -17.110 4.437 -18.164 1.00 42.12 88 TYR A O 1
ATOM 713 N N . LEU A 1 89 ? -16.130 6.465 -18.025 1.00 38.41 89 LEU A N 1
ATOM 714 C CA . LEU A 1 89 ? -16.294 6.903 -19.424 1.00 38.41 89 LEU A CA 1
ATOM 715 C C . LEU A 1 89 ? -15.770 8.337 -19.683 1.00 38.41 89 LEU A C 1
ATOM 717 O O . LEU A 1 89 ? -16.397 9.328 -19.336 1.00 38.41 89 LEU A O 1
ATOM 721 N N . LYS A 1 90 ? -14.607 8.362 -20.354 1.00 45.06 90 LYS A N 1
ATOM 722 C CA . LYS A 1 90 ? -14.127 9.180 -21.496 1.00 45.06 90 LYS A CA 1
ATOM 723 C C . LYS A 1 90 ? -14.432 10.690 -21.619 1.00 45.06 90 LYS A C 1
ATOM 725 O O . LYS A 1 90 ? -15.555 11.089 -21.903 1.00 45.06 90 LYS A O 1
ATOM 730 N N . LYS A 1 91 ? -13.343 11.459 -21.782 1.00 31.81 91 LYS A N 1
ATOM 731 C CA . LYS A 1 91 ? -13.094 12.461 -22.856 1.00 31.81 91 LYS A CA 1
ATOM 732 C C . LYS A 1 91 ? -11.577 12.738 -22.863 1.00 31.81 91 LYS A C 1
ATOM 734 O O . LYS A 1 91 ? -11.012 12.877 -21.792 1.00 31.81 91 LYS A O 1
ATOM 739 N N . GLY A 1 92 ? -10.809 12.612 -23.945 1.00 31.58 92 GLY A N 1
ATOM 740 C CA . GLY A 1 92 ? -10.907 13.292 -25.241 1.00 31.58 92 GLY A CA 1
ATOM 741 C C . GLY A 1 92 ? -9.770 14.331 -25.304 1.00 31.58 92 GLY A C 1
ATOM 742 O O . GLY A 1 92 ? -9.856 15.318 -24.591 1.00 31.58 92 GLY A O 1
ATOM 743 N N . GLN A 1 93 ? -8.714 14.023 -26.075 1.00 46.47 93 GLN A N 1
ATOM 744 C CA . GLN A 1 93 ? -7.391 14.684 -26.260 1.00 46.47 93 GLN A CA 1
ATOM 745 C C . GLN A 1 93 ? -7.415 16.234 -26.312 1.00 46.47 93 GLN A C 1
ATOM 747 O O . GLN A 1 93 ? -8.420 16.797 -26.724 1.00 46.47 93 GLN A O 1
ATOM 752 N N . THR A 1 94 ? -6.364 16.982 -25.921 1.00 35.50 94 THR A N 1
ATOM 753 C CA . THR A 1 94 ? -5.102 17.158 -26.688 1.00 35.50 94 THR A CA 1
ATOM 754 C C . THR A 1 94 ? -3.936 17.820 -25.907 1.00 35.50 94 THR A C 1
ATOM 756 O O . THR A 1 94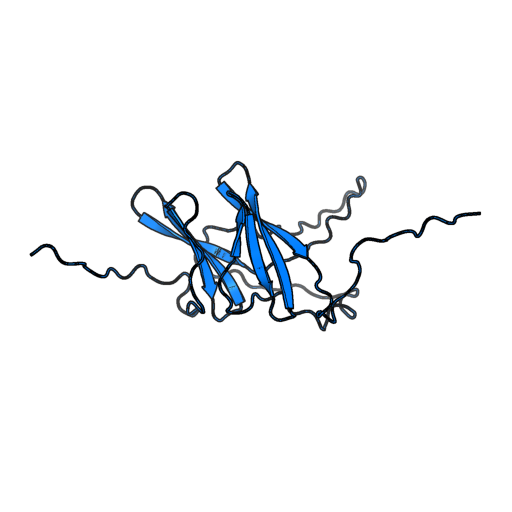 ? -4.120 18.853 -25.273 1.00 35.50 94 THR A O 1
ATOM 759 N N . ASN A 1 95 ? -2.724 17.273 -26.115 1.00 47.16 95 ASN A N 1
ATOM 760 C CA . ASN A 1 95 ? -1.429 17.958 -26.340 1.00 47.16 95 ASN A CA 1
ATOM 761 C C . ASN A 1 95 ? -0.623 18.612 -25.191 1.00 47.16 95 ASN A C 1
ATOM 763 O O . ASN A 1 95 ? -0.141 19.725 -25.346 1.00 47.16 95 ASN A O 1
ATOM 767 N N . PHE A 1 96 ? -0.337 17.851 -24.128 1.00 41.69 96 PHE A N 1
ATOM 768 C CA . PHE A 1 96 ? 0.959 17.873 -23.396 1.00 41.69 96 PHE A CA 1
ATOM 769 C C . PHE A 1 96 ? 1.428 16.445 -23.023 1.00 41.69 96 PHE A C 1
ATOM 771 O O . PHE A 1 96 ? 2.314 16.239 -22.197 1.00 41.69 96 PHE A O 1
ATOM 778 N N . ALA A 1 97 ? 0.795 15.428 -23.621 1.00 45.78 97 ALA A N 1
ATOM 779 C CA . ALA A 1 97 ? 0.909 14.031 -23.215 1.00 45.78 97 ALA A CA 1
ATOM 780 C C . ALA A 1 97 ? 2.167 13.318 -23.743 1.00 45.78 97 ALA A C 1
ATOM 782 O O . ALA A 1 97 ? 2.503 12.262 -23.220 1.00 45.78 97 ALA A O 1
ATOM 783 N N . ASP A 1 98 ? 2.885 13.878 -24.723 1.00 39.12 98 ASP A N 1
ATOM 784 C CA . ASP A 1 98 ? 3.942 13.144 -25.440 1.00 39.12 98 ASP A CA 1
ATOM 785 C C . ASP A 1 98 ? 5.241 12.924 -24.647 1.00 39.12 98 ASP A C 1
ATOM 787 O O . ASP A 1 98 ? 5.979 11.987 -24.942 1.00 39.12 98 ASP A O 1
ATOM 791 N N . LEU A 1 99 ? 5.505 13.695 -23.587 1.00 44.81 99 LEU A N 1
ATOM 792 C CA . LEU A 1 99 ? 6.664 13.456 -22.708 1.00 44.81 99 LEU A CA 1
ATOM 793 C C . LEU A 1 99 ? 6.354 12.488 -21.549 1.00 44.81 99 LEU A C 1
ATOM 795 O O . LEU A 1 99 ? 7.268 11.902 -20.975 1.00 44.81 99 LEU A O 1
ATOM 799 N N . ASN A 1 100 ? 5.070 12.253 -21.243 1.00 49.56 100 ASN A N 1
ATOM 800 C CA . ASN A 1 100 ? 4.610 11.365 -20.164 1.00 49.56 100 ASN A CA 1
ATOM 801 C C . ASN A 1 100 ? 4.223 9.950 -20.646 1.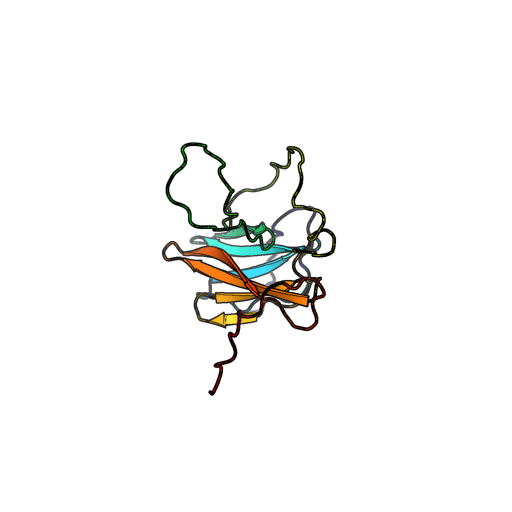00 49.56 100 ASN A C 1
ATOM 803 O O . ASN A 1 100 ? 3.838 9.111 -19.834 1.00 49.56 100 ASN A O 1
ATOM 807 N N . ILE A 1 101 ? 4.357 9.645 -21.946 1.00 45.19 101 ILE A N 1
ATOM 808 C CA . ILE A 1 101 ? 4.020 8.328 -22.532 1.00 45.19 101 ILE A CA 1
ATOM 809 C C . ILE A 1 101 ? 4.829 7.171 -21.916 1.00 45.19 101 ILE A C 1
ATOM 811 O O . ILE A 1 101 ? 4.395 6.022 -21.965 1.00 45.19 101 ILE A O 1
ATOM 815 N N . ARG A 1 102 ? 5.989 7.445 -21.304 1.00 56.16 102 ARG A N 1
ATOM 816 C CA . ARG A 1 102 ? 6.841 6.414 -20.682 1.00 56.16 102 ARG A CA 1
ATOM 817 C C . ARG A 1 102 ? 6.586 6.176 -19.192 1.00 56.16 102 ARG A C 1
ATOM 819 O O . ARG A 1 102 ? 7.241 5.311 -18.618 1.00 56.16 102 ARG A O 1
ATOM 826 N N . CYS A 1 103 ? 5.670 6.912 -18.570 1.00 70.88 103 CYS A N 1
ATOM 827 C CA . CYS A 1 103 ? 5.519 6.917 -17.118 1.00 70.88 103 CYS A CA 1
ATOM 828 C C . CYS A 1 103 ? 4.277 6.139 -16.695 1.00 70.88 103 CYS A C 1
ATOM 830 O O . CYS A 1 103 ? 3.151 6.571 -16.935 1.00 70.88 103 CYS A O 1
ATOM 832 N N . ASP A 1 104 ? 4.484 4.982 -16.063 1.00 76.38 104 ASP A N 1
ATOM 833 C CA . ASP A 1 104 ? 3.398 4.148 -15.547 1.00 76.38 104 ASP A CA 1
ATOM 834 C C . ASP A 1 104 ? 3.085 4.548 -14.102 1.00 76.38 104 ASP A C 1
ATOM 836 O O . ASP A 1 104 ? 3.803 4.196 -13.166 1.00 76.38 104 ASP A O 1
ATOM 840 N N . SER A 1 105 ? 1.987 5.282 -13.917 1.00 76.44 105 SER A N 1
ATOM 841 C CA . SER A 1 105 ? 1.512 5.710 -12.598 1.00 76.44 105 SER A CA 1
ATOM 842 C C . SER A 1 105 ? 0.901 4.581 -11.761 1.00 76.44 105 SER A C 1
ATOM 844 O O . SER A 1 105 ? 0.493 4.815 -10.623 1.00 76.44 105 SER A O 1
ATOM 846 N N . LYS A 1 106 ? 0.821 3.351 -12.283 1.00 89.31 106 LYS A N 1
ATOM 847 C CA . LYS A 1 106 ? 0.311 2.205 -11.527 1.00 89.31 106 LYS A CA 1
ATOM 848 C C . LYS A 1 106 ? 1.266 1.803 -10.414 1.00 89.31 106 LYS A C 1
ATOM 850 O O . LYS A 1 106 ? 2.487 1.774 -10.574 1.00 89.31 106 LYS A O 1
ATOM 855 N N . VAL A 1 107 ? 0.679 1.379 -9.302 1.00 90.25 107 VAL A N 1
ATOM 856 C CA . VAL A 1 107 ? 1.418 0.865 -8.153 1.00 90.25 107 VAL A CA 1
ATOM 857 C C . VAL A 1 107 ? 1.960 -0.533 -8.471 1.00 90.25 107 VAL A C 1
ATOM 859 O O . VAL A 1 107 ? 1.269 -1.385 -9.046 1.00 90.25 107 VAL A O 1
ATOM 862 N N . ALA A 1 108 ? 3.231 -0.757 -8.144 1.00 89.75 108 ALA A N 1
ATOM 863 C CA . ALA A 1 108 ? 3.871 -2.063 -8.229 1.00 89.75 108 ALA A CA 1
ATOM 864 C C . ALA A 1 108 ? 3.293 -2.999 -7.160 1.00 89.75 108 ALA A C 1
ATOM 866 O O . ALA A 1 108 ? 2.822 -2.550 -6.124 1.00 89.75 108 ALA A O 1
ATOM 867 N N . SER A 1 109 ? 3.359 -4.316 -7.358 1.00 87.06 109 SER A N 1
ATOM 868 C CA . SER A 1 109 ? 2.825 -5.311 -6.406 1.00 87.06 109 SER A CA 1
ATOM 869 C C . SER A 1 109 ? 3.653 -5.460 -5.117 1.00 87.06 109 SER A C 1
ATOM 871 O O . SER A 1 109 ? 3.614 -6.496 -4.453 1.00 87.06 109 SER A O 1
ATOM 873 N N . THR A 1 110 ? 4.460 -4.460 -4.787 1.00 88.25 110 THR A N 1
ATOM 874 C CA . THR A 1 110 ? 5.324 -4.420 -3.611 1.00 88.25 110 THR A CA 1
ATOM 875 C C . THR A 1 110 ? 4.552 -3.974 -2.383 1.00 88.25 110 THR A C 1
ATOM 877 O O . THR A 1 110 ? 3.628 -3.176 -2.484 1.00 88.25 110 THR A O 1
ATOM 880 N N . ARG A 1 111 ? 4.961 -4.432 -1.200 1.00 87.94 111 ARG A N 1
ATOM 881 C CA . ARG A 1 111 ? 4.290 -4.074 0.054 1.00 87.94 111 ARG A CA 1
ATOM 882 C C . ARG A 1 111 ? 4.282 -2.547 0.274 1.00 87.94 111 ARG A C 1
ATOM 884 O O . ARG A 1 111 ? 5.351 -1.943 0.176 1.00 87.94 111 ARG A O 1
ATOM 891 N N . PRO A 1 112 ? 3.140 -1.935 0.646 1.00 91.81 112 PRO A N 1
ATOM 892 C CA . PRO A 1 112 ? 3.108 -0.534 1.055 1.00 91.81 112 PRO A CA 1
ATOM 893 C C . PRO A 1 112 ? 3.988 -0.296 2.285 1.00 91.81 112 PRO A C 1
ATOM 895 O O . PRO A 1 112 ? 3.973 -1.086 3.236 1.00 91.81 112 PRO A O 1
ATOM 898 N N . ILE A 1 113 ? 4.732 0.804 2.280 1.00 92.00 113 ILE A N 1
ATOM 899 C CA . ILE A 1 113 ? 5.708 1.137 3.316 1.00 92.00 113 ILE A CA 1
ATOM 900 C C . ILE A 1 113 ? 5.103 2.212 4.211 1.00 92.00 113 ILE A C 1
ATOM 902 O O . ILE A 1 113 ? 4.845 3.330 3.772 1.00 92.00 113 ILE A O 1
ATOM 906 N N . GLN A 1 114 ? 4.877 1.888 5.481 1.00 88.31 114 GLN A N 1
ATOM 907 C CA . GLN A 1 114 ? 4.493 2.904 6.453 1.00 88.31 114 GLN A CA 1
ATOM 908 C C . GLN A 1 114 ? 5.676 3.842 6.698 1.00 88.31 114 GLN A C 1
ATOM 910 O O . GLN A 1 114 ? 6.741 3.392 7.117 1.00 88.31 114 GLN A O 1
ATOM 915 N N . PHE A 1 115 ? 5.472 5.134 6.452 1.00 86.56 115 PHE A N 1
ATOM 916 C CA . PHE A 1 115 ? 6.497 6.156 6.655 1.00 86.56 115 PHE A CA 1
ATOM 917 C C . PHE A 1 115 ? 6.276 6.929 7.956 1.00 86.56 115 PHE A C 1
ATOM 919 O O . PHE A 1 115 ? 7.218 7.174 8.705 1.00 86.56 115 PHE A O 1
ATOM 926 N N . SER A 1 116 ? 5.022 7.266 8.271 1.00 88.12 116 SER A N 1
ATOM 927 C CA . SER A 1 116 ? 4.656 7.922 9.530 1.00 88.12 116 SER A CA 1
ATOM 928 C C . SER A 1 116 ? 3.271 7.477 10.012 1.00 88.12 116 SER A C 1
ATOM 930 O O . SER A 1 116 ? 2.642 6.595 9.424 1.00 88.12 116 SER A O 1
ATOM 932 N N . LYS A 1 117 ? 2.768 8.074 11.101 1.00 84.94 117 LYS A N 1
ATOM 933 C CA . LYS A 1 117 ? 1.416 7.795 11.618 1.00 84.94 117 LYS A CA 1
ATOM 934 C C . LYS A 1 117 ? 0.310 8.113 10.597 1.00 84.94 117 LYS A C 1
ATOM 936 O O . LYS A 1 117 ? -0.735 7.475 10.632 1.00 84.94 117 LYS A O 1
ATOM 941 N N . GLY A 1 118 ? 0.544 9.071 9.702 1.00 89.00 118 GLY A N 1
ATOM 942 C CA . GLY A 1 118 ? -0.425 9.530 8.705 1.00 89.00 118 GLY A CA 1
ATOM 943 C C . GLY A 1 118 ? 0.133 9.550 7.286 1.00 89.00 118 GLY A C 1
ATOM 944 O O . GLY A 1 118 ? -0.343 10.335 6.478 1.00 89.00 118 GLY A O 1
ATOM 945 N N . SER A 1 119 ? 1.167 8.758 6.991 1.00 91.25 119 SER A N 1
ATOM 946 C CA . SER A 1 119 ? 1.783 8.712 5.662 1.00 91.25 119 SER A CA 1
ATOM 947 C C . SER A 1 119 ? 2.203 7.295 5.281 1.00 91.25 119 SER A C 1
ATOM 949 O O . SER A 1 119 ? 2.795 6.563 6.088 1.00 91.25 119 SER A O 1
ATOM 951 N N . VAL A 1 120 ? 1.896 6.926 4.036 1.00 93.12 120 VAL A N 1
ATOM 952 C CA . VAL A 1 120 ? 2.243 5.644 3.417 1.00 93.12 120 VAL A CA 1
ATOM 953 C C . VAL A 1 120 ? 2.906 5.892 2.074 1.00 93.12 120 VAL A C 1
ATOM 955 O O . VAL A 1 120 ? 2.406 6.664 1.257 1.00 93.12 120 VAL A O 1
ATOM 958 N N . ILE A 1 121 ? 4.012 5.195 1.841 1.00 93.88 121 ILE A N 1
ATOM 959 C CA . ILE A 1 121 ? 4.752 5.221 0.587 1.00 93.88 121 ILE A CA 1
ATOM 960 C C . ILE A 1 121 ? 4.445 3.964 -0.221 1.00 93.88 121 ILE A C 1
ATOM 962 O O . ILE A 1 121 ? 4.450 2.842 0.292 1.00 93.88 121 ILE A O 1
ATOM 966 N N . PHE A 1 122 ? 4.221 4.166 -1.511 1.00 93.19 122 PHE A N 1
ATOM 967 C CA . PHE A 1 122 ? 3.986 3.127 -2.501 1.00 93.19 122 PHE A CA 1
ATOM 968 C C . PHE A 1 122 ? 5.052 3.211 -3.585 1.00 93.19 122 PHE A C 1
ATOM 970 O O . PHE A 1 122 ? 5.385 4.302 -4.039 1.00 93.19 122 PHE A O 1
ATOM 977 N N . GLN A 1 123 ? 5.569 2.068 -4.027 1.00 92.25 123 GLN A N 1
ATOM 978 C CA . GLN A 1 123 ?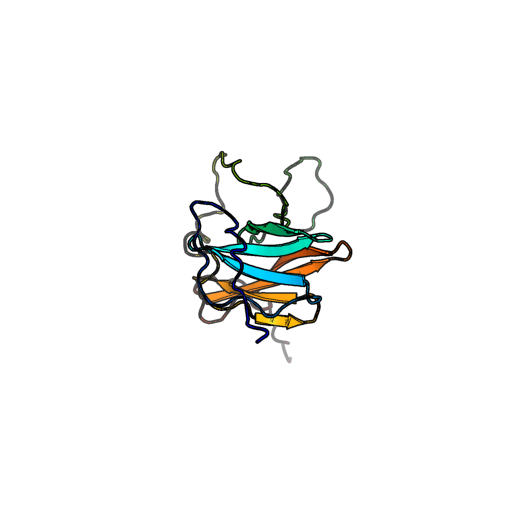 6.425 2.018 -5.207 1.00 92.25 123 GLN A CA 1
ATOM 979 C C . GLN A 1 123 ? 5.562 1.916 -6.467 1.00 92.25 123 GLN A C 1
ATOM 981 O O . GLN A 1 123 ? 4.612 1.134 -6.522 1.00 92.25 123 GLN A O 1
ATOM 986 N N . LEU A 1 124 ? 5.901 2.694 -7.487 1.00 90.62 124 LEU A N 1
ATOM 987 C CA . LEU A 1 124 ? 5.282 2.643 -8.807 1.00 90.62 124 LEU A CA 1
ATOM 988 C C . LEU A 1 124 ? 6.015 1.650 -9.703 1.00 90.62 124 LEU A C 1
ATOM 990 O O . LEU A 1 124 ? 7.177 1.316 -9.474 1.00 90.62 124 LEU A O 1
ATOM 994 N N . ARG A 1 125 ? 5.337 1.165 -10.745 1.00 87.25 125 ARG A N 1
ATOM 995 C CA . ARG A 1 125 ? 5.927 0.207 -11.698 1.00 87.25 125 ARG A CA 1
ATOM 996 C C . ARG A 1 125 ? 7.120 0.778 -12.458 1.00 87.25 125 ARG A C 1
ATOM 998 O O . ARG A 1 125 ? 7.997 0.018 -12.854 1.00 87.25 125 ARG A O 1
ATOM 1005 N N . ASP A 1 126 ? 7.165 2.095 -12.622 1.00 82.50 126 ASP A N 1
ATOM 1006 C CA . ASP A 1 126 ? 8.293 2.817 -13.214 1.00 82.50 126 ASP A CA 1
ATOM 1007 C C . ASP A 1 126 ? 9.433 3.124 -12.220 1.00 82.50 126 ASP A C 1
ATOM 1009 O O . ASP A 1 126 ? 10.399 3.802 -12.566 1.00 82.50 126 ASP A O 1
ATOM 1013 N N . GLY A 1 127 ? 9.344 2.610 -10.989 1.00 84.69 127 GLY A N 1
ATOM 1014 C CA . GLY A 1 127 ? 10.376 2.728 -9.961 1.00 84.69 127 GLY A CA 1
ATOM 1015 C C . GLY A 1 127 ? 10.257 3.963 -9.070 1.00 84.69 127 GLY A C 1
ATOM 1016 O O . GLY A 1 127 ? 10.919 3.999 -8.033 1.00 84.69 127 GLY A O 1
ATOM 1017 N N . ARG A 1 128 ? 9.393 4.930 -9.409 1.00 86.75 128 ARG A N 1
ATOM 1018 C CA . ARG A 1 128 ? 9.134 6.107 -8.565 1.00 86.75 128 ARG A CA 1
ATOM 1019 C C . ARG A 1 128 ? 8.434 5.723 -7.264 1.00 86.75 128 ARG A C 1
ATOM 1021 O O . ARG A 1 128 ? 7.878 4.633 -7.127 1.00 86.75 128 ARG A O 1
ATOM 1028 N N . LEU A 1 129 ? 8.430 6.646 -6.309 1.00 89.62 129 LEU A N 1
ATOM 1029 C CA . LEU A 1 129 ? 7.680 6.503 -5.065 1.00 89.62 129 LEU A CA 1
ATOM 1030 C C . LEU A 1 129 ? 6.478 7.445 -5.082 1.00 89.62 129 LEU A C 1
ATOM 1032 O O . LEU A 1 129 ? 6.554 8.542 -5.618 1.00 89.62 129 LEU A O 1
ATOM 1036 N N . ALA A 1 130 ? 5.369 7.041 -4.484 1.00 90.81 130 ALA A N 1
ATOM 1037 C CA . ALA A 1 130 ? 4.199 7.882 -4.300 1.00 90.81 130 ALA A CA 1
ATOM 1038 C C . ALA A 1 130 ? 3.805 7.911 -2.831 1.00 90.81 130 ALA A C 1
ATOM 1040 O O . ALA A 1 130 ? 3.763 6.871 -2.174 1.00 90.81 130 ALA A O 1
ATOM 1041 N N . GLU A 1 131 ? 3.502 9.101 -2.332 1.00 92.25 131 GLU A N 1
ATOM 1042 C CA . GLU A 1 131 ? 3.062 9.306 -0.962 1.00 92.25 131 GLU A CA 1
ATOM 1043 C C . GLU A 1 131 ? 1.550 9.503 -0.907 1.00 92.25 131 GLU A C 1
ATOM 1045 O O . GLU A 1 131 ? 0.985 10.332 -1.627 1.00 92.25 131 GLU A O 1
ATOM 1050 N N . MET A 1 132 ? 0.909 8.774 0.002 1.00 91.94 132 MET A N 1
ATOM 1051 C CA . MET A 1 132 ? -0.475 8.987 0.395 1.00 91.94 132 MET A CA 1
ATOM 1052 C C . MET A 1 132 ? -0.527 9.444 1.849 1.00 91.94 132 MET A C 1
ATOM 1054 O O . MET A 1 132 ? 0.107 8.838 2.715 1.00 91.94 132 MET A O 1
ATOM 1058 N N . GLN A 1 133 ? -1.283 10.505 2.117 1.00 91.62 133 GLN A N 1
ATOM 1059 C CA . GLN A 1 133 ? -1.351 11.143 3.427 1.00 91.62 133 GLN A CA 1
ATOM 1060 C C . GLN A 1 133 ? -2.765 11.119 3.993 1.00 91.62 133 GLN A C 1
ATOM 1062 O O . GLN A 1 133 ? -3.748 11.273 3.266 1.00 91.62 133 GLN A O 1
ATOM 1067 N N . LEU A 1 134 ? -2.841 10.950 5.309 1.00 89.88 134 LEU A N 1
ATOM 1068 C CA . LEU A 1 134 ? -4.060 11.053 6.092 1.00 89.88 134 LEU A CA 1
ATOM 1069 C C . LEU A 1 134 ? -4.352 12.526 6.387 1.00 89.88 134 LEU A C 1
ATOM 1071 O O . LEU A 1 134 ? -3.566 13.202 7.049 1.00 89.88 134 LEU A O 1
ATOM 1075 N N . ILE A 1 135 ? -5.498 13.011 5.923 1.00 86.56 135 ILE A N 1
ATOM 1076 C CA . ILE A 1 135 ? -6.018 14.348 6.224 1.00 86.56 135 ILE A CA 1
ATOM 1077 C C . ILE A 1 135 ? -6.949 14.270 7.445 1.00 86.56 135 ILE A C 1
ATOM 1079 O O . ILE A 1 135 ? -7.493 13.213 7.765 1.00 86.56 135 ILE A O 1
ATOM 1083 N N . GLU A 1 136 ? -7.149 15.404 8.125 1.00 76.25 136 GLU A N 1
ATOM 1084 C CA . GLU A 1 136 ? -7.919 15.582 9.371 1.00 76.25 136 GLU A CA 1
ATOM 1085 C C . GLU A 1 136 ? -9.263 14.827 9.446 1.00 76.25 136 GLU A C 1
ATOM 1087 O O . GLU A 1 136 ? -9.682 14.427 10.530 1.00 76.25 136 GLU A O 1
ATOM 1092 N N . LYS A 1 137 ? -9.933 14.564 8.316 1.00 72.12 137 LYS A N 1
ATOM 1093 C CA . LYS A 1 137 ? -11.209 13.826 8.253 1.00 72.12 137 LYS A CA 1
ATOM 1094 C C . LYS A 1 137 ? -11.079 12.298 8.185 1.00 72.12 137 LYS A C 1
ATOM 1096 O O . LYS A 1 137 ? -12.061 11.620 7.900 1.00 72.12 137 LYS A O 1
ATOM 1101 N N . ARG A 1 138 ? -9.894 11.739 8.456 1.00 76.69 138 ARG A N 1
ATOM 1102 C CA . ARG A 1 138 ? -9.560 10.319 8.206 1.00 76.69 138 ARG A CA 1
ATOM 1103 C C . ARG A 1 138 ? -9.691 9.918 6.732 1.00 76.69 138 ARG A C 1
ATOM 1105 O O . ARG A 1 138 ? -9.978 8.767 6.402 1.00 76.69 138 ARG A O 1
ATOM 1112 N N . GLU A 1 139 ? -9.489 10.890 5.857 1.00 85.06 139 GLU A N 1
ATOM 1113 C CA . GLU A 1 139 ? -9.474 10.710 4.411 1.00 85.06 139 GLU A CA 1
ATOM 1114 C C . GLU A 1 139 ? -8.025 10.562 3.966 1.00 85.06 139 GLU A C 1
ATOM 1116 O O . GLU A 1 139 ? -7.159 11.343 4.366 1.00 85.06 139 GLU A O 1
ATOM 1121 N N . TRP A 1 140 ? -7.759 9.532 3.170 1.00 89.88 140 TRP A N 1
ATOM 1122 C CA . TRP A 1 140 ? -6.443 9.298 2.599 1.00 89.88 140 TRP A CA 1
ATOM 1123 C C . TRP A 1 140 ? -6.418 9.861 1.195 1.00 89.88 140 TRP A C 1
ATOM 1125 O O . TRP A 1 140 ? -7.248 9.502 0.365 1.00 89.88 140 TRP A O 1
ATOM 1135 N N . VAL A 1 141 ? -5.444 10.721 0.926 1.00 90.62 141 VAL A N 1
ATOM 1136 C CA . VAL A 1 141 ? -5.289 11.321 -0.394 1.00 90.62 141 VAL A CA 1
ATOM 1137 C C . VAL A 1 141 ? -3.877 11.137 -0.899 1.00 90.62 141 VAL A C 1
ATOM 1139 O O . VAL A 1 141 ? -2.907 11.222 -0.139 1.00 90.62 141 VAL A O 1
ATOM 1142 N N . TRP A 1 142 ? -3.755 10.925 -2.204 1.00 89.75 142 TRP A N 1
ATOM 1143 C CA . TRP A 1 142 ? -2.469 11.035 -2.873 1.00 89.75 142 TRP A CA 1
ATOM 1144 C C . TRP A 1 142 ? -1.931 12.453 -2.700 1.00 89.75 142 TRP A C 1
ATOM 1146 O O . TRP A 1 142 ? -2.636 13.430 -2.962 1.00 89.75 142 TRP A O 1
ATOM 1156 N N . SER A 1 143 ? -0.700 12.549 -2.206 1.00 85.94 143 SER A N 1
ATOM 1157 C CA . SER A 1 143 ? -0.052 13.820 -1.894 1.00 85.94 143 SER A CA 1
ATOM 1158 C C . SER A 1 143 ? 0.937 14.205 -2.989 1.00 85.94 143 SER A C 1
ATOM 1160 O O . SER A 1 143 ? 0.838 15.288 -3.561 1.00 85.94 143 SER A O 1
ATOM 1162 N N . GLN A 1 144 ? 1.854 13.296 -3.334 1.00 84.62 144 GLN A N 1
ATOM 1163 C CA . GLN A 1 144 ? 2.909 13.561 -4.313 1.00 84.62 144 GLN A CA 1
ATOM 1164 C C . GLN A 1 144 ? 3.486 12.278 -4.919 1.00 84.62 144 GLN A C 1
ATOM 1166 O O . GLN A 1 144 ? 3.409 11.203 -4.320 1.00 84.62 144 GLN A O 1
ATOM 1171 N N . ILE A 1 145 ? 4.111 12.415 -6.093 1.00 84.81 145 ILE A N 1
ATOM 1172 C CA . ILE A 1 145 ? 5.002 11.407 -6.678 1.00 84.81 145 ILE A CA 1
ATOM 1173 C C . ILE A 1 145 ? 6.436 11.925 -6.565 1.00 84.81 145 ILE A C 1
ATOM 1175 O O . ILE A 1 145 ? 6.769 12.992 -7.072 1.00 84.81 145 ILE A O 1
ATOM 1179 N N . ILE A 1 146 ? 7.281 11.143 -5.908 1.00 81.50 146 ILE A N 1
ATOM 1180 C CA . ILE A 1 146 ? 8.694 11.402 -5.674 1.00 81.50 146 ILE A CA 1
ATOM 1181 C C . ILE A 1 146 ? 9.486 10.683 -6.769 1.00 81.50 146 ILE A C 1
ATOM 1183 O O . ILE A 1 146 ? 9.470 9.451 -6.877 1.00 81.50 146 ILE A O 1
ATOM 1187 N N . GLY A 1 147 ? 10.180 11.466 -7.595 1.00 70.75 147 GLY A N 1
ATOM 1188 C CA . GLY A 1 147 ? 11.107 10.938 -8.590 1.00 70.75 147 GLY A CA 1
ATOM 1189 C C . GLY A 1 147 ? 12.258 10.175 -7.933 1.00 70.75 147 GLY A C 1
ATOM 1190 O O . GLY A 1 147 ? 12.765 10.566 -6.883 1.00 70.75 147 GLY A O 1
ATOM 1191 N N . THR A 1 148 ? 12.689 9.089 -8.566 1.00 65.56 148 THR A N 1
ATOM 1192 C CA . THR A 1 148 ? 13.879 8.324 -8.169 1.00 65.56 148 THR A CA 1
ATOM 1193 C C . THR A 1 148 ? 14.908 8.371 -9.298 1.00 65.56 148 THR A C 1
ATOM 1195 O O . THR A 1 148 ? 14.491 8.296 -10.451 1.00 65.56 148 THR A O 1
ATOM 1198 N N . PRO A 1 149 ? 16.227 8.384 -9.032 1.00 61.56 149 PRO A N 1
ATOM 1199 C CA . PRO A 1 149 ? 17.251 8.411 -10.087 1.00 61.56 149 PRO A CA 1
ATOM 1200 C C . PRO A 1 149 ? 17.166 7.258 -11.103 1.00 61.56 149 PRO A C 1
ATOM 1202 O O . PRO A 1 149 ? 17.614 7.397 -12.234 1.00 61.56 149 PRO A O 1
ATOM 1205 N N . ALA A 1 150 ? 16.578 6.121 -10.713 1.00 59.75 150 ALA A N 1
ATOM 1206 C CA . ALA A 1 150 ? 16.354 4.970 -11.591 1.00 59.75 150 ALA A CA 1
ATOM 1207 C C . ALA A 1 150 ? 15.177 5.150 -12.572 1.00 59.75 150 ALA A C 1
ATOM 1209 O O . ALA A 1 150 ? 15.003 4.341 -13.481 1.00 59.75 150 ALA A O 1
ATOM 1210 N N . SER A 1 151 ? 14.356 6.185 -12.387 1.00 63.34 151 SER A N 1
ATOM 1211 C CA . SER A 1 151 ? 13.200 6.458 -13.232 1.00 63.34 151 SER A CA 1
ATOM 1212 C C . SER A 1 151 ? 13.620 7.296 -14.438 1.00 63.34 151 SER A C 1
ATOM 1214 O O . SER A 1 151 ? 14.104 8.419 -14.302 1.00 63.34 151 SER A O 1
ATOM 1216 N N . LEU A 1 152 ? 13.347 6.787 -15.641 1.00 61.75 152 LEU A N 1
ATOM 1217 C CA . LEU A 1 152 ? 13.479 7.555 -16.888 1.00 61.75 152 LEU A CA 1
ATOM 1218 C C . LEU A 1 152 ? 12.424 8.675 -17.006 1.00 61.75 152 LEU A C 1
ATOM 1220 O O . LEU A 1 152 ? 12.496 9.494 -17.917 1.00 61.75 152 LEU A O 1
ATOM 1224 N N . CYS A 1 153 ? 11.458 8.712 -16.086 1.00 63.22 153 CYS A N 1
ATOM 1225 C CA . CYS A 1 153 ? 10.487 9.784 -15.911 1.00 63.22 153 CYS A CA 1
ATOM 1226 C C . CYS A 1 153 ? 11.055 10.822 -14.947 1.00 63.22 153 CYS A C 1
ATOM 1228 O O . CYS A 1 153 ? 10.880 10.691 -13.732 1.00 63.22 153 CYS A O 1
ATOM 1230 N N . SER A 1 154 ? 11.794 11.794 -15.481 1.00 58.09 154 SER A N 1
ATOM 1231 C CA . SER A 1 154 ? 12.540 12.773 -14.689 1.00 58.09 154 SER A CA 1
ATOM 1232 C C . SER A 1 154 ? 12.411 14.186 -15.251 1.00 58.09 154 SER A C 1
ATOM 1234 O O . SER A 1 154 ? 12.992 14.472 -16.286 1.00 58.09 154 SER A O 1
ATOM 1236 N N . GLU A 1 155 ? 11.703 15.035 -14.508 1.00 48.28 155 GLU A N 1
ATOM 1237 C CA . GLU A 1 155 ? 11.948 16.461 -14.206 1.00 48.28 155 GLU A CA 1
ATOM 1238 C C . GLU A 1 155 ? 11.105 16.712 -12.925 1.00 48.28 155 GLU A C 1
ATOM 1240 O O . GLU A 1 155 ? 9.924 16.387 -12.918 1.00 48.28 155 GLU A O 1
ATOM 1245 N N . ASN A 1 156 ? 11.556 17.162 -11.749 1.00 46.22 156 ASN A N 1
ATOM 1246 C CA . ASN A 1 156 ? 12.812 17.729 -11.275 1.00 46.22 156 ASN A CA 1
ATOM 1247 C C . ASN A 1 156 ? 13.038 17.301 -9.810 1.00 46.22 156 ASN A C 1
ATOM 1249 O O . ASN A 1 156 ? 12.196 17.544 -8.945 1.00 46.22 156 ASN A O 1
ATOM 1253 N N . TYR A 1 157 ? 14.190 16.703 -9.512 1.00 51.84 157 TYR A N 1
ATOM 1254 C CA . TYR A 1 157 ? 14.684 16.537 -8.143 1.00 51.84 157 TYR A CA 1
ATOM 1255 C C . TYR A 1 157 ? 15.356 17.856 -7.750 1.00 51.84 157 TYR A C 1
ATOM 1257 O O . TYR A 1 157 ? 16.553 17.986 -7.935 1.00 51.84 157 TYR A O 1
ATOM 1265 N N . TRP A 1 158 ? 14.571 18.843 -7.301 1.00 43.66 158 TRP A N 1
ATOM 1266 C CA . TRP A 1 158 ? 15.033 20.139 -6.778 1.00 43.66 158 TRP A CA 1
ATOM 1267 C C . TRP A 1 158 ? 15.975 20.913 -7.717 1.00 43.66 158 TRP A C 1
ATOM 1269 O O . TRP A 1 158 ? 17.154 20.596 -7.845 1.00 43.66 158 TRP A O 1
ATOM 1279 N N . SER A 1 159 ? 15.489 21.996 -8.330 1.00 41.88 159 SER A N 1
ATOM 1280 C CA . SER A 1 159 ? 16.357 23.001 -8.958 1.00 41.88 159 SER A CA 1
ATOM 1281 C C . SER A 1 159 ? 17.368 23.502 -7.923 1.00 41.88 159 SER A C 1
ATOM 1283 O O . SER A 1 159 ? 17.067 24.364 -7.098 1.00 41.88 159 SER A O 1
ATOM 1285 N N . THR A 1 160 ? 18.551 22.897 -7.924 1.00 42.53 160 THR A N 1
ATOM 1286 C CA . THR A 1 160 ? 19.662 23.278 -7.067 1.00 42.53 160 THR A CA 1
ATOM 1287 C C . THR A 1 160 ? 20.428 24.305 -7.878 1.00 42.53 160 THR A C 1
ATOM 1289 O O . THR A 1 160 ? 21.203 23.944 -8.757 1.00 42.53 160 THR A O 1
ATOM 1292 N N . GLU A 1 161 ? 20.140 25.585 -7.656 1.00 44.41 161 GLU A N 1
ATOM 1293 C CA . GLU A 1 161 ? 21.008 26.667 -8.121 1.00 44.41 161 GLU A CA 1
ATOM 1294 C C . GLU A 1 161 ? 22.375 26.481 -7.439 1.00 44.41 161 GLU A C 1
ATOM 1296 O O . GLU A 1 161 ? 22.447 26.536 -6.205 1.00 44.41 161 GLU A O 1
ATOM 1301 N N . PRO A 1 162 ? 23.470 26.223 -8.174 1.00 47.16 162 PRO A N 1
ATOM 1302 C CA . PRO A 1 162 ? 24.787 26.258 -7.572 1.00 47.16 162 PRO A CA 1
ATOM 1303 C C . PRO A 1 162 ? 25.141 27.723 -7.303 1.00 47.16 162 PRO A C 1
ATOM 1305 O O . PRO A 1 162 ? 25.209 28.541 -8.220 1.00 47.16 162 PRO A O 1
ATOM 1308 N N . TYR A 1 163 ? 25.384 28.054 -6.035 1.00 47.44 163 TYR A N 1
ATOM 1309 C CA . TYR A 1 163 ? 25.956 29.334 -5.631 1.00 47.44 163 TYR A CA 1
ATOM 1310 C C . TYR A 1 163 ? 27.184 29.649 -6.497 1.00 47.44 163 TYR A C 1
ATOM 1312 O O . TYR A 1 163 ? 28.180 28.922 -6.466 1.00 47.44 163 TYR A O 1
ATOM 1320 N N . LYS A 1 164 ? 27.131 30.743 -7.265 1.00 45.97 164 LYS A N 1
ATOM 1321 C CA . LYS A 1 164 ? 28.335 31.330 -7.856 1.00 45.97 164 LYS A CA 1
ATOM 1322 C C . LYS A 1 164 ? 29.152 31.951 -6.727 1.00 45.97 164 LYS A C 1
ATOM 1324 O O . LYS A 1 164 ? 28.801 33.013 -6.226 1.00 45.97 164 LYS A O 1
ATOM 1329 N N . LEU A 1 165 ? 30.233 31.287 -6.336 1.00 42.31 165 LEU A N 1
ATOM 1330 C CA . LEU A 1 165 ? 31.332 31.947 -5.639 1.00 42.31 165 LEU A CA 1
ATOM 1331 C C . LEU A 1 165 ? 32.091 32.776 -6.684 1.00 42.31 165 LEU A C 1
ATOM 1333 O O . LEU A 1 165 ? 32.706 32.206 -7.587 1.00 42.31 165 LEU A O 1
ATOM 1337 N N . SER A 1 166 ? 31.963 34.103 -6.598 1.00 59.16 166 SER A N 1
ATOM 1338 C CA . SER A 1 166 ? 32.875 35.061 -7.238 1.00 59.16 166 SER A CA 1
ATOM 1339 C C . SER A 1 166 ? 34.049 35.355 -6.320 1.00 59.16 166 SER A C 1
ATOM 1341 O O . SER A 1 166 ? 33.755 35.593 -5.124 1.00 59.16 166 SER A O 1
#

Foldseek 3Di:
DDDDDDDDQDDLAPVWDWFADWEPDAPVFWIWTATPQLWIKIFGDDPHHIAIWTQGFADDPPPPDDDDDPDDDPPPQRWRDRDDDDDDDDDDDDDPCPLVPQPARGFDSYYWDDDDSFWIWTAGPQGWIWIWGQDPVRIIGTDDIHDDPSGPSDDDPDPDDPDDDD